Protein AF-A0A528MIW2-F1 (afdb_monomer_lite)

Secondary structure (DSSP, 8-state):
-EEEEEEGGGTSEEEEEE---TTT-----TT-----S--GGG-----

pLDDT: mean 83.71, std 7.46, range [62.69, 94.19]

Fold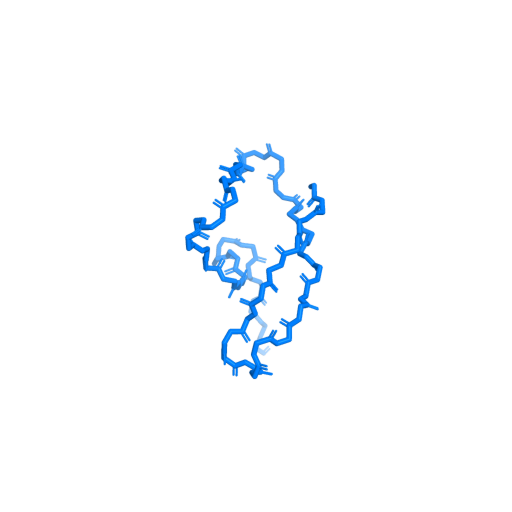seek 3Di:
DWDWFQDVVVPRDIDIDDDPDPPPDDDDDPPDDDDDDDDPVPDDDDD

Structure (mmCIF, N/CA/C/O backbone):
data_AF-A0A528MIW2-F1
#
_entry.id   AF-A0A528MIW2-F1
#
loop_
_atom_site.group_PDB
_atom_site.id
_atom_site.type_symbol
_atom_site.label_atom_id
_atom_site.label_alt_id
_atom_site.label_comp_id
_atom_site.label_asym_id
_atom_site.label_entity_id
_atom_site.label_seq_id
_atom_site.pdbx_PDB_ins_code
_atom_site.Cartn_x
_atom_site.Cartn_y
_atom_site.Cartn_z
_atom_site.occupancy
_atom_site.B_iso_or_equiv
_atom_site.auth_seq_id
_atom_site.auth_comp_id
_atom_site.auth_asym_id
_atom_site.auth_atom_id
_atom_site.pdbx_PDB_model_num
ATOM 1 N N . MET A 1 1 ? 10.478 5.646 -0.727 1.00 62.69 1 MET A N 1
ATOM 2 C CA . MET A 1 1 ? 10.063 6.581 0.357 1.00 62.69 1 MET A CA 1
ATOM 3 C C . MET A 1 1 ? 9.418 5.751 1.461 1.00 62.69 1 MET A C 1
ATOM 5 O O . MET A 1 1 ? 8.884 4.702 1.125 1.00 62.69 1 MET A O 1
ATOM 9 N N . VAL A 1 2 ? 9.523 6.139 2.740 1.00 74.56 2 VAL A N 1
ATOM 10 C CA . VAL A 1 2 ? 8.901 5.383 3.847 1.00 74.56 2 VAL A CA 1
ATOM 11 C C . VAL A 1 2 ? 7.586 6.047 4.215 1.00 74.56 2 VAL A C 1
ATOM 13 O O . VAL A 1 2 ? 7.603 7.205 4.624 1.00 74.56 2 VAL A O 1
ATOM 16 N N . TYR A 1 3 ? 6.473 5.340 4.062 1.00 82.62 3 TYR A N 1
ATOM 17 C CA . TYR A 1 3 ? 5.172 5.791 4.553 1.00 82.62 3 TYR A CA 1
ATOM 18 C C . TYR A 1 3 ? 4.604 4.782 5.550 1.00 82.62 3 TYR A C 1
ATOM 20 O O . TYR A 1 3 ? 5.000 3.614 5.572 1.00 82.62 3 TYR A O 1
ATOM 28 N N . GLU A 1 4 ? 3.720 5.263 6.418 1.00 90.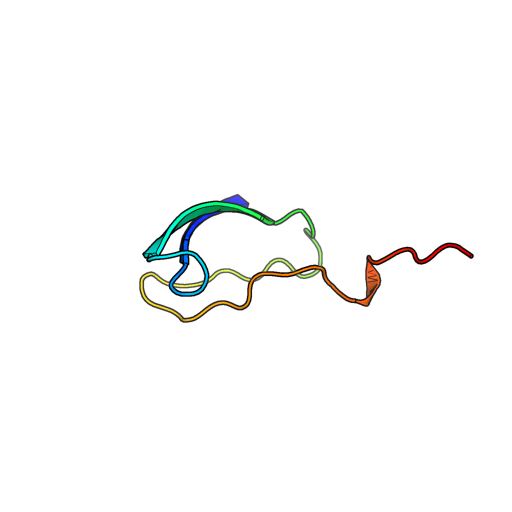81 4 GLU A N 1
ATOM 29 C CA . GLU A 1 4 ? 3.055 4.459 7.439 1.00 90.81 4 GLU A CA 1
ATOM 30 C C . GLU A 1 4 ? 1.620 4.162 7.005 1.00 90.81 4 GLU A C 1
ATOM 32 O O . GLU A 1 4 ? 0.927 5.035 6.482 1.00 90.81 4 GLU A O 1
ATOM 37 N N . VAL A 1 5 ? 1.186 2.916 7.201 1.00 91.38 5 VAL A N 1
ATOM 38 C CA . VAL A 1 5 ? -0.163 2.456 6.848 1.00 91.38 5 VAL A CA 1
ATOM 39 C C . VAL A 1 5 ? -0.743 1.692 8.025 1.00 91.38 5 VAL A C 1
ATOM 41 O O . VAL A 1 5 ? -0.109 0.761 8.519 1.00 91.38 5 VAL A O 1
ATOM 44 N N . ALA A 1 6 ? -1.954 2.060 8.442 1.00 93.50 6 ALA A N 1
ATOM 45 C CA . ALA A 1 6 ? -2.765 1.248 9.342 1.00 93.50 6 ALA A CA 1
ATOM 46 C C . ALA A 1 6 ? -3.398 0.104 8.538 1.00 93.50 6 ALA A C 1
ATOM 48 O O . ALA A 1 6 ? -4.182 0.343 7.615 1.00 93.50 6 ALA A O 1
ATOM 49 N N . CYS A 1 7 ? -3.018 -1.138 8.837 1.00 91.06 7 CYS A N 1
ATOM 50 C CA . CYS A 1 7 ? -3.420 -2.297 8.046 1.00 91.06 7 CYS A CA 1
ATOM 51 C C . CYS A 1 7 ? -4.507 -3.114 8.756 1.00 91.06 7 CYS A C 1
ATOM 53 O O . CYS A 1 7 ? -4.225 -3.963 9.604 1.00 91.06 7 CYS A O 1
ATOM 55 N N . ALA 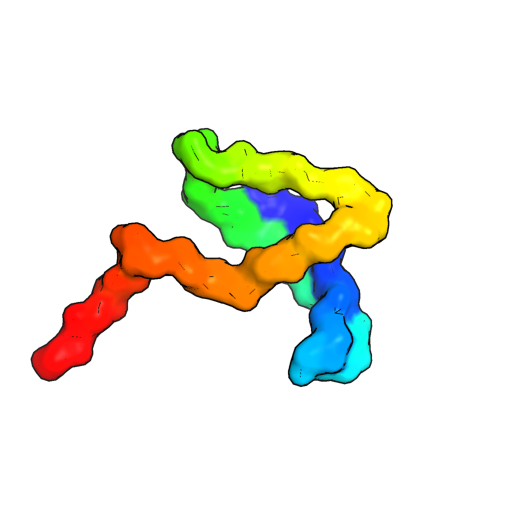A 1 8 ? -5.762 -2.918 8.349 1.00 90.06 8 ALA A N 1
ATOM 56 C CA . ALA A 1 8 ? -6.916 -3.618 8.923 1.00 90.06 8 ALA A CA 1
ATOM 57 C C . ALA A 1 8 ? -6.804 -5.153 8.862 1.00 90.06 8 ALA A C 1
ATOM 59 O O . ALA A 1 8 ? -7.258 -5.851 9.767 1.00 90.06 8 ALA A O 1
ATOM 60 N N . ALA A 1 9 ? -6.143 -5.697 7.834 1.00 87.69 9 ALA A N 1
ATOM 61 C CA . ALA A 1 9 ? -5.969 -7.143 7.663 1.00 87.69 9 ALA A CA 1
ATOM 62 C C . ALA A 1 9 ? -5.137 -7.806 8.777 1.00 87.69 9 ALA A C 1
ATOM 64 O O . ALA A 1 9 ? -5.198 -9.024 8.939 1.00 87.69 9 ALA A O 1
ATOM 65 N N . ILE A 1 10 ? -4.375 -7.017 9.539 1.00 89.81 10 ILE A N 1
ATOM 66 C CA . ILE A 1 10 ? -3.559 -7.478 10.669 1.00 89.81 10 ILE A CA 1
ATOM 67 C C . ILE A 1 10 ? -3.941 -6.778 11.982 1.00 89.81 10 ILE A C 1
ATOM 69 O O . ILE A 1 10 ? -3.134 -6.737 12.902 1.00 89.81 10 ILE A O 1
ATOM 73 N N . GLY A 1 11 ? -5.169 -6.256 12.084 1.00 93.31 11 GLY A N 1
ATOM 74 C CA . GLY A 1 11 ? -5.683 -5.638 13.312 1.00 93.31 11 GLY A CA 1
ATOM 75 C C . GLY A 1 11 ? -5.362 -4.151 13.462 1.00 93.31 11 GLY A C 1
ATOM 76 O O . GLY A 1 11 ? -5.122 -3.701 14.575 1.00 93.31 11 GLY A O 1
ATOM 77 N N . ASP A 1 12 ? -5.343 -3.405 12.354 1.00 91.69 12 ASP A N 1
ATOM 78 C CA . ASP A 1 12 ? -5.039 -1.963 12.299 1.00 91.69 12 ASP A CA 1
ATOM 79 C C . ASP A 1 12 ? -3.619 -1.595 12.761 1.00 91.69 12 ASP A C 1
ATOM 81 O O . ASP A 1 12 ? -3.312 -0.430 13.016 1.00 91.69 12 ASP A O 1
ATOM 85 N N . GLU A 1 13 ? -2.720 -2.580 12.806 1.00 94.19 13 GLU A N 1
ATOM 86 C CA . GLU A 1 13 ? -1.311 -2.358 13.109 1.00 94.19 13 GLU A CA 1
ATOM 87 C C . GLU A 1 13 ? -0.673 -1.413 12.087 1.00 94.19 13 GLU A C 1
ATOM 89 O O . GLU A 1 13 ? -0.913 -1.503 10.874 1.00 94.19 13 GLU A O 1
ATOM 94 N N . VAL A 1 14 ? 0.172 -0.511 12.590 1.00 92.38 14 VAL A N 1
ATOM 95 C CA . VAL A 1 14 ? 0.910 0.435 11.754 1.00 92.38 14 VAL A CA 1
ATOM 96 C C . VAL A 1 14 ? 2.166 -0.238 11.228 1.00 92.38 14 VAL A C 1
ATOM 98 O O . VAL A 1 14 ? 3.075 -0.580 11.986 1.00 92.38 14 VAL A O 1
ATO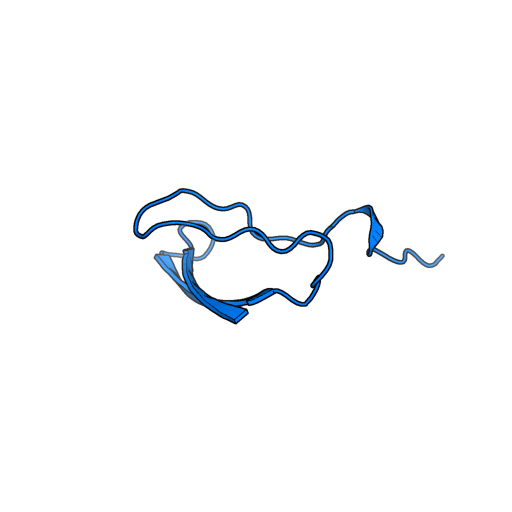M 101 N N . ILE A 1 15 ? 2.245 -0.377 9.908 1.00 90.69 15 ILE A N 1
ATOM 102 C CA . ILE A 1 15 ? 3.443 -0.875 9.234 1.00 90.69 15 ILE A CA 1
ATOM 103 C C . ILE A 1 15 ? 4.168 0.254 8.512 1.00 90.69 15 ILE A C 1
ATOM 105 O O . ILE A 1 15 ? 3.551 1.187 7.997 1.00 90.69 15 ILE A O 1
ATOM 109 N N . ARG A 1 16 ? 5.494 0.137 8.435 1.00 88.12 16 ARG A N 1
ATOM 110 C CA . ARG A 1 16 ? 6.333 1.010 7.611 1.00 88.12 16 ARG A CA 1
ATOM 111 C C . ARG A 1 16 ? 6.581 0.353 6.269 1.00 88.12 16 ARG A C 1
ATOM 113 O O . ARG A 1 16 ? 7.183 -0.718 6.202 1.00 88.12 16 ARG A O 1
ATOM 120 N N . VAL A 1 17 ? 6.123 1.010 5.216 1.00 84.00 17 VAL A N 1
ATOM 121 C CA . VAL A 1 17 ? 6.229 0.523 3.846 1.00 84.00 17 VAL A CA 1
ATOM 122 C C . VAL A 1 17 ? 7.410 1.197 3.175 1.00 84.00 17 VAL A C 1
ATOM 124 O O . VAL A 1 17 ? 7.552 2.417 3.230 1.00 84.00 17 VAL A O 1
ATOM 127 N N . PHE A 1 18 ? 8.256 0.393 2.540 1.00 80.62 18 PHE A N 1
ATOM 128 C CA . PHE A 1 18 ? 9.379 0.864 1.745 1.00 80.62 18 PHE A CA 1
ATOM 129 C C . PHE A 1 18 ? 9.051 0.650 0.270 1.00 80.62 18 PHE A C 1
ATOM 131 O O . PHE A 1 18 ? 9.118 -0.474 -0.220 1.00 80.62 18 PHE A O 1
ATOM 138 N N . ASP A 1 19 ? 8.705 1.728 -0.436 1.00 75.06 19 ASP A N 1
ATOM 139 C CA . ASP A 1 19 ? 8.614 1.676 -1.897 1.00 75.06 19 ASP A CA 1
ATOM 140 C C . ASP A 1 19 ? 10.026 1.762 -2.500 1.00 75.06 19 ASP A C 1
ATOM 142 O O . ASP A 1 19 ? 10.744 2.755 -2.293 1.00 75.06 19 ASP A O 1
ATOM 146 N N . HIS A 1 20 ? 10.418 0.681 -3.181 1.00 69.62 20 HIS A N 1
ATOM 147 C CA . HIS A 1 20 ? 11.723 0.468 -3.807 1.00 69.62 20 HIS A CA 1
ATOM 148 C C . HIS A 1 20 ? 11.712 0.654 -5.330 1.00 69.62 20 HIS A C 1
ATOM 150 O O . HIS A 1 20 ? 12.777 0.520 -5.934 1.00 69.62 20 HIS A O 1
ATOM 156 N N . ASP A 1 21 ? 10.570 0.955 -5.957 1.00 73.94 21 ASP A N 1
ATOM 157 C CA . ASP A 1 21 ? 10.482 1.109 -7.411 1.00 73.94 21 ASP A CA 1
ATOM 158 C C . ASP A 1 21 ? 10.512 2.597 -7.804 1.00 73.94 21 ASP A C 1
ATOM 160 O O . ASP A 1 21 ? 9.474 3.253 -7.838 1.00 73.94 21 ASP A O 1
ATOM 164 N N . PRO A 1 22 ? 11.680 3.176 -8.141 1.00 70.19 22 PRO A N 1
ATOM 165 C CA . PRO A 1 22 ? 11.758 4.577 -8.545 1.00 70.19 22 PRO A CA 1
ATOM 166 C C . PRO A 1 22 ? 11.058 4.867 -9.881 1.00 70.19 22 PRO A C 1
ATOM 168 O O . PRO A 1 22 ? 10.794 6.033 -10.166 1.00 70.19 22 PRO A O 1
ATOM 171 N N . ALA A 1 23 ? 10.781 3.852 -10.709 1.00 75.12 23 ALA A N 1
ATOM 172 C CA . ALA A 1 23 ? 10.162 4.030 -12.021 1.00 75.12 23 ALA A CA 1
ATOM 173 C C . ALA A 1 23 ? 8.627 4.017 -11.960 1.00 75.12 23 ALA A C 1
ATOM 175 O O . ALA A 1 23 ? 7.985 4.651 -12.796 1.00 75.12 23 ALA A O 1
ATOM 176 N N . ALA A 1 24 ? 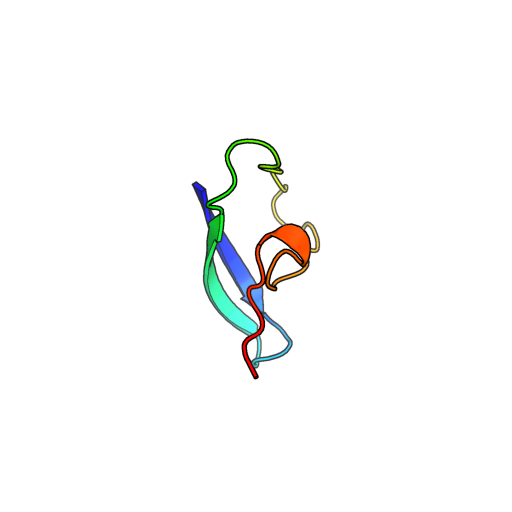8.041 3.318 -10.985 1.00 74.06 24 ALA A N 1
ATOM 177 C CA . ALA A 1 24 ? 6.593 3.285 -10.760 1.00 74.06 24 ALA A CA 1
ATOM 178 C C . ALA A 1 24 ? 6.163 3.847 -9.400 1.00 74.06 24 ALA A C 1
ATOM 180 O O . ALA A 1 24 ? 5.029 3.619 -8.971 1.00 74.06 24 ALA A O 1
ATOM 181 N N . HIS A 1 25 ? 7.056 4.589 -8.745 1.00 75.44 25 HIS A N 1
ATOM 182 C CA . HIS A 1 25 ? 6.786 5.248 -7.478 1.00 75.44 25 HIS A CA 1
ATOM 183 C C . HIS A 1 25 ? 5.503 6.071 -7.591 1.00 75.44 25 HIS A C 1
ATOM 185 O O . HIS A 1 25 ? 5.400 6.995 -8.402 1.00 75.44 25 HIS A O 1
ATOM 191 N N . THR A 1 26 ? 4.526 5.714 -6.767 1.00 78.62 26 THR A N 1
ATOM 192 C CA . THR A 1 26 ? 3.264 6.436 -6.648 1.00 78.62 26 THR A CA 1
ATOM 193 C C . THR A 1 26 ? 3.220 7.093 -5.280 1.00 78.62 26 THR A C 1
ATOM 195 O O . THR A 1 26 ? 3.513 6.465 -4.265 1.00 78.62 26 THR A O 1
ATOM 198 N N . GLN A 1 27 ? 2.886 8.378 -5.258 1.00 82.00 27 GLN A N 1
ATOM 199 C CA . GLN A 1 27 ? 2.649 9.101 -4.020 1.00 82.00 27 GLN A CA 1
ATOM 200 C C . GLN A 1 27 ? 1.161 9.026 -3.684 1.00 82.00 27 GLN A C 1
ATOM 202 O O . GLN A 1 27 ? 0.329 9.218 -4.566 1.00 82.00 27 GLN A O 1
ATOM 207 N N . PHE A 1 28 ? 0.859 8.767 -2.416 1.00 85.12 28 PHE A N 1
ATOM 208 C CA . PHE A 1 28 ? -0.499 8.716 -1.886 1.00 85.12 28 PHE A CA 1
ATOM 209 C C . PHE A 1 28 ? -0.709 9.846 -0.883 1.00 85.12 28 PHE A C 1
ATOM 211 O O . PHE A 1 28 ? 0.232 10.235 -0.176 1.00 85.12 28 PHE A O 1
ATOM 218 N N . ASP A 1 29 ? -1.939 10.339 -0.803 1.00 88.50 29 ASP A N 1
ATOM 219 C CA . ASP A 1 29 ? -2.331 11.325 0.202 1.00 88.50 29 ASP A CA 1
ATOM 220 C C . ASP A 1 29 ? -2.729 10.658 1.530 1.00 88.50 29 ASP A C 1
ATOM 222 O O . ASP A 1 29 ? -3.034 9.465 1.617 1.00 88.50 29 ASP A O 1
ATOM 226 N N . ILE A 1 30 ? -2.744 11.443 2.611 1.00 89.50 30 ILE A N 1
ATOM 227 C CA . ILE A 1 30 ? -3.194 10.959 3.922 1.00 89.50 30 ILE A CA 1
ATOM 228 C C . ILE A 1 30 ? -4.664 10.531 3.834 1.00 89.50 30 ILE A C 1
ATOM 230 O O . ILE A 1 30 ? -5.530 11.316 3.452 1.00 89.50 30 ILE A O 1
ATOM 234 N N . GLY A 1 31 ? -4.944 9.299 4.264 1.00 90.81 31 GLY A N 1
ATOM 235 C CA . GLY A 1 31 ? -6.288 8.717 4.262 1.00 90.81 31 GLY A CA 1
ATOM 236 C C . GLY A 1 31 ? -6.664 8.010 2.960 1.00 90.81 31 GLY A C 1
ATOM 237 O O . GLY A 1 31 ? -7.728 7.393 2.895 1.00 90.81 31 GLY A O 1
ATOM 238 N N . GLU A 1 32 ? -5.805 8.053 1.941 1.00 91.44 32 GLU A N 1
ATOM 239 C CA . GLU A 1 32 ? -6.005 7.284 0.722 1.00 91.44 32 GLU A CA 1
ATOM 240 C C . GLU A 1 32 ? -5.847 5.779 0.984 1.00 91.44 32 GLU A C 1
ATOM 242 O O . GLU A 1 32 ? -5.028 5.334 1.792 1.00 91.44 32 GLU A O 1
ATOM 247 N N . SER A 1 33 ? -6.663 4.974 0.303 1.00 89.25 33 SER A N 1
ATOM 248 C CA . SER A 1 33 ? -6.552 3.519 0.373 1.00 89.25 33 SER A CA 1
ATOM 249 C C . SER A 1 33 ? -5.422 3.034 -0.527 1.00 89.25 33 SER A C 1
ATOM 251 O O . SER A 1 33 ? -5.406 3.330 -1.718 1.00 89.25 33 SER A O 1
ATOM 253 N N . VAL A 1 34 ? -4.521 2.228 0.028 1.00 86.44 34 VAL A N 1
ATOM 254 C CA . VAL A 1 34 ? -3.397 1.629 -0.702 1.00 86.44 34 VAL A CA 1
ATOM 255 C C . VAL A 1 34 ? -3.497 0.109 -0.700 1.00 86.44 34 VAL A C 1
ATOM 257 O O . VAL A 1 34 ? -4.034 -0.490 0.233 1.00 86.44 34 VAL A O 1
ATOM 260 N N . PHE A 1 35 ? -2.951 -0.530 -1.734 1.00 85.75 35 PHE A N 1
ATOM 261 C CA . PHE A 1 35 ? -2.762 -1.977 -1.746 1.00 85.75 35 PHE A CA 1
ATOM 262 C C . PHE A 1 35 ? -1.334 -2.314 -1.324 1.00 85.75 35 PHE A C 1
ATOM 264 O O . PHE A 1 35 ? -0.372 -1.772 -1.865 1.00 85.75 35 PHE A O 1
ATOM 271 N N . LEU A 1 36 ? -1.199 -3.222 -0.361 1.00 82.50 36 LEU A N 1
ATOM 272 C CA . LEU A 1 36 ? 0.089 -3.679 0.147 1.00 82.50 36 LEU A CA 1
ATOM 273 C C . LEU A 1 36 ? 0.368 -5.082 -0.380 1.00 82.50 36 LEU A C 1
ATOM 275 O O . LEU A 1 36 ? -0.388 -6.016 -0.118 1.00 82.50 36 LEU A O 1
ATOM 279 N N . GLY A 1 37 ? 1.465 -5.237 -1.11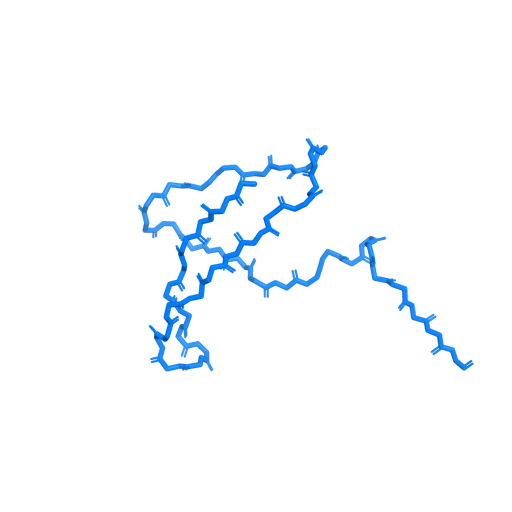2 1.00 80.81 37 GLY A N 1
ATOM 280 C CA . GLY A 1 37 ? 1.857 -6.518 -1.678 1.00 80.81 37 GLY A CA 1
ATOM 281 C C . GLY A 1 37 ? 3.072 -6.396 -2.584 1.00 80.81 37 GLY A C 1
ATOM 282 O O . GLY A 1 37 ? 3.645 -5.321 -2.746 1.00 80.81 37 GLY A O 1
ATOM 283 N N . TRP A 1 38 ? 3.463 -7.519 -3.178 1.00 79.62 38 TRP A N 1
ATOM 284 C CA . TRP A 1 38 ? 4.523 -7.545 -4.178 1.00 79.62 38 TRP A CA 1
ATOM 285 C C . TRP A 1 38 ? 3.984 -7.103 -5.535 1.00 79.62 38 TRP A C 1
ATOM 287 O O . TRP A 1 38 ? 2.926 -7.561 -5.973 1.00 79.62 38 TRP A O 1
ATOM 297 N N . ASN A 1 39 ? 4.749 -6.274 -6.239 1.00 77.94 39 ASN A N 1
ATOM 298 C CA . ASN A 1 39 ? 4.512 -6.050 -7.656 1.00 77.94 39 ASN A CA 1
ATOM 299 C C . ASN A 1 39 ? 4.743 -7.361 -8.410 1.00 77.94 39 ASN A C 1
ATOM 301 O O . ASN A 1 39 ? 5.828 -7.937 -8.354 1.00 77.94 39 ASN A O 1
ATOM 305 N N . ALA A 1 40 ? 3.738 -7.822 -9.157 1.00 83.38 40 ALA A N 1
ATOM 306 C CA . ALA A 1 40 ? 3.825 -9.090 -9.882 1.00 83.38 40 ALA A CA 1
ATOM 307 C C . ALA A 1 40 ? 5.013 -9.141 -10.861 1.00 83.38 40 ALA A C 1
ATOM 309 O O . ALA A 1 40 ? 5.579 -10.210 -11.070 1.00 83.38 40 ALA A O 1
ATOM 310 N N . ARG A 1 41 ? 5.424 -7.992 -11.424 1.00 82.94 41 ARG A N 1
ATOM 311 C CA . ARG A 1 41 ? 6.594 -7.909 -12.316 1.00 82.94 41 ARG A CA 1
ATOM 312 C C . ARG A 1 41 ? 7.918 -8.227 -11.613 1.00 82.94 41 ARG A C 1
ATOM 314 O O . ARG A 1 41 ? 8.848 -8.668 -12.274 1.00 82.94 41 ARG A O 1
ATOM 321 N N . ASP A 1 42 ? 7.987 -7.981 -10.305 1.00 79.06 42 ASP A N 1
ATOM 322 C CA . ASP A 1 42 ? 9.202 -8.098 -9.494 1.00 79.06 42 ASP A CA 1
ATOM 323 C C . ASP A 1 42 ? 9.255 -9.440 -8.739 1.00 79.06 42 ASP A C 1
ATOM 325 O O . ASP A 1 42 ? 10.214 -9.734 -8.025 1.00 79.06 42 ASP A O 1
ATOM 329 N N . MET A 1 43 ? 8.226 -10.281 -8.888 1.00 85.31 43 MET A N 1
ATOM 330 C CA . MET A 1 43 ? 8.116 -11.556 -8.190 1.00 85.31 43 MET A CA 1
ATOM 331 C C . MET A 1 43 ? 8.843 -12.672 -8.951 1.00 85.31 43 MET A C 1
ATOM 333 O O . MET A 1 43 ? 8.413 -13.105 -10.020 1.00 85.31 43 MET A O 1
ATOM 337 N N . LEU A 1 44 ? 9.923 -13.193 -8.365 1.00 87.00 44 LEU A N 1
ATOM 338 C CA . LEU A 1 44 ? 10.627 -14.374 -8.870 1.00 87.00 44 LEU A CA 1
ATOM 339 C C . LEU A 1 44 ? 10.040 -15.648 -8.250 1.00 87.00 44 LEU A C 1
ATOM 341 O O . LEU A 1 44 ? 10.035 -15.805 -7.030 1.00 87.00 44 LEU A O 1
ATOM 345 N N . VAL A 1 45 ? 9.575 -16.574 -9.090 1.00 88.50 45 VAL A N 1
ATOM 346 C CA . VAL A 1 45 ? 9.032 -17.874 -8.664 1.00 88.50 45 VAL A CA 1
ATOM 347 C C . VAL A 1 45 ? 9.981 -18.980 -9.113 1.00 88.50 45 VAL A C 1
ATOM 349 O O . VAL A 1 45 ? 10.264 -19.114 -10.301 1.00 88.50 45 VAL A O 1
ATOM 352 N N . PHE A 1 46 ? 10.452 -19.787 -8.166 1.00 86.19 46 PHE A N 1
ATOM 353 C CA . PHE A 1 46 ? 11.333 -20.928 -8.422 1.00 86.19 46 PHE A CA 1
ATOM 354 C C . PHE A 1 46 ? 10.576 -22.244 -8.210 1.00 86.19 46 PHE A C 1
ATOM 356 O O . PHE A 1 46 ? 9.628 -22.291 -7.423 1.00 86.19 46 PHE A O 1
ATOM 363 N N . ARG A 1 47 ? 10.990 -23.299 -8.920 1.00 70.88 47 ARG A N 1
ATOM 364 C CA . ARG A 1 47 ? 10.412 -24.647 -8.847 1.00 70.88 47 ARG A CA 1
ATOM 365 C C . ARG A 1 47 ? 11.456 -25.664 -8.417 1.00 70.88 47 ARG A C 1
ATOM 367 O O . ARG A 1 47 ? 12.604 -25.534 -8.893 1.00 70.88 47 ARG A O 1
#

Sequence (47 aa):
MVYEVACAAIGDEVIRVFDHDPAAHTQFDIGESVFLGWNARDMLVFR

Radius of gyration: 12.49 Å; chains: 1; bounding box: 19×36×26 Å